Protein AF-A0A3D3L3J5-F1 (afdb_monomer_lite)

Foldseek 3Di:
DDPPPPDPQWDWDCDPPQKIKIFGDPVVCVVPVQQFWWKWKKQFDQPADQKWKWKDQDPPDDIDTFAEDEPPDDDHRDQYWYQDNVRSMIIGTGTHDNVHRMMMMFMDHPVRHTGNIGTDGIAPGRVVDDDDDDDDPPPPPDPPPPPD

pLDDT: mean 85.97, std 15.32, range [38.84, 98.0]

Radius of gyration: 19.64 Å; chains: 1; bounding box: 55×66×32 Å

Secondary structure (DSSP, 8-state):
--------SEEEEE-TTSEEEEEE-HHHHHHH---SPEEEEEEPPTT--S-EEEEESSTTSPPEEPPB--TTS---SSSEEEEETTTTEEEEEE---TT-SEEEEEEE-TTSPBP--EEEEE-SSGGG--PPP----TTGGGS--S--

Sequence (148 aa):
TGSDIHSPILTINSGWRNETIITVDAQTHIDYGLAYPVTYEFIIPAGSDNLQSYRRFQATQDWSQIVEKTTEDFFNGIEAVRFDYDENTAYVSVGFSEFSDSIYIKLTDNDGNNIDATYSGMSQYYDNRDAAVTATADDWAGWVNDKF

Structure (mmCIF, N/CA/C/O backbone):
data_AF-A0A3D3L3J5-F1
#
_entry.id   AF-A0A3D3L3J5-F1
#
loop_
_atom_site.group_PDB
_atom_site.id
_atom_site.type_symbol
_atom_site.label_atom_id
_atom_site.label_alt_id
_atom_site.label_comp_id
_atom_site.label_asym_id
_atom_site.label_entity_id
_atom_site.label_seq_id
_atom_site.pdbx_PDB_ins_code
_atom_site.Cartn_x
_atom_site.Cartn_y
_atom_site.Cartn_z
_atom_site.occupancy
_atom_site.B_iso_or_equiv
_atom_site.auth_seq_id
_atom_site.auth_comp_id
_atom_site.auth_asym_id
_atom_site.auth_atom_id
_atom_site.pdbx_PDB_model_num
ATOM 1 N N . THR A 1 1 ? 39.503 10.274 -5.953 1.00 40.88 1 THR A N 1
ATOM 2 C CA . THR A 1 1 ? 38.427 11.200 -5.549 1.00 40.88 1 THR A CA 1
ATOM 3 C C . THR A 1 1 ? 37.127 10.697 -6.136 1.00 40.88 1 THR A C 1
ATOM 5 O O . THR A 1 1 ? 36.813 11.013 -7.274 1.00 40.88 1 THR A O 1
ATOM 8 N N . GLY A 1 2 ? 36.424 9.846 -5.400 1.00 38.84 2 GLY A N 1
ATOM 9 C CA . GLY A 1 2 ? 35.080 9.396 -5.741 1.00 38.84 2 GLY A CA 1
ATOM 10 C C . GLY A 1 2 ? 34.297 9.440 -4.447 1.00 38.84 2 GLY A C 1
ATOM 11 O O . GLY A 1 2 ? 34.574 8.663 -3.543 1.00 38.84 2 GLY A O 1
ATOM 12 N N . SER A 1 3 ? 33.449 10.450 -4.300 1.00 40.44 3 SER A N 1
ATOM 13 C CA . SER A 1 3 ? 32.411 10.407 -3.283 1.00 40.44 3 SER A CA 1
ATOM 14 C C . SER A 1 3 ? 31.377 9.456 -3.860 1.00 40.44 3 SER A C 1
ATOM 16 O O . SER A 1 3 ? 30.666 9.855 -4.779 1.00 40.44 3 SER A O 1
ATOM 18 N N . ASP A 1 4 ? 31.353 8.206 -3.402 1.00 42.25 4 ASP A N 1
ATOM 19 C CA . ASP A 1 4 ? 30.226 7.316 -3.662 1.00 42.25 4 ASP A CA 1
ATOM 20 C C . ASP A 1 4 ? 29.013 7.974 -3.003 1.00 42.25 4 ASP A C 1
ATOM 22 O O . ASP A 1 4 ? 28.819 7.912 -1.788 1.00 42.25 4 ASP A O 1
ATOM 26 N N . ILE A 1 5 ? 28.252 8.731 -3.792 1.00 45.97 5 ILE A N 1
ATOM 27 C CA . ILE A 1 5 ? 26.962 9.256 -3.366 1.00 45.97 5 ILE A CA 1
ATOM 28 C C . ILE A 1 5 ? 26.041 8.045 -3.402 1.00 45.97 5 ILE A C 1
ATOM 30 O O . ILE A 1 5 ? 25.411 7.764 -4.416 1.00 45.97 5 ILE A O 1
ATOM 34 N N . HIS A 1 6 ? 26.039 7.272 -2.319 1.00 51.41 6 HIS A N 1
ATOM 35 C CA . HIS A 1 6 ? 25.069 6.208 -2.154 1.00 51.41 6 HIS A CA 1
ATOM 36 C C . HIS A 1 6 ? 23.718 6.894 -1.959 1.00 51.41 6 HIS A C 1
ATOM 38 O O . HIS A 1 6 ? 23.396 7.371 -0.868 1.00 51.41 6 HIS A O 1
ATOM 44 N N . SER A 1 7 ? 22.957 7.026 -3.045 1.00 58.81 7 SER A N 1
ATOM 45 C CA . SER A 1 7 ? 21.549 7.384 -2.949 1.00 58.81 7 SER A CA 1
ATOM 46 C C . SER A 1 7 ? 20.873 6.383 -2.002 1.00 58.81 7 SER A C 1
ATOM 48 O O . SER A 1 7 ? 21.220 5.194 -2.016 1.00 58.81 7 SER A O 1
ATOM 50 N N . PRO A 1 8 ? 19.966 6.840 -1.124 1.00 75.50 8 PRO A N 1
ATOM 51 C CA . PRO A 1 8 ? 19.232 5.941 -0.245 1.00 75.50 8 PRO A CA 1
ATOM 52 C C . PRO A 1 8 ? 18.462 4.916 -1.085 1.00 75.50 8 PRO A C 1
ATOM 54 O O . PRO A 1 8 ? 17.765 5.289 -2.024 1.00 75.50 8 PRO A O 1
ATOM 57 N N . ILE A 1 9 ? 18.589 3.632 -0.729 1.00 85.88 9 ILE A N 1
ATOM 58 C CA . ILE A 1 9 ? 17.957 2.511 -1.448 1.00 85.88 9 ILE A CA 1
ATOM 59 C C . ILE A 1 9 ? 16.438 2.695 -1.519 1.00 85.88 9 ILE A C 1
ATOM 61 O O . ILE A 1 9 ? 15.839 2.417 -2.547 1.00 85.88 9 ILE A O 1
ATOM 65 N N . LEU A 1 10 ? 15.825 3.199 -0.448 1.00 88.94 10 LEU A N 1
ATOM 66 C CA . LEU A 1 10 ? 14.404 3.516 -0.362 1.00 88.94 10 LEU A CA 1
ATOM 67 C C . LEU A 1 10 ? 14.249 4.929 0.204 1.00 88.94 10 LEU A C 1
ATOM 69 O O . LEU A 1 10 ? 14.853 5.260 1.225 1.00 88.94 10 LEU A O 1
ATOM 73 N N . THR A 1 11 ? 13.423 5.749 -0.436 1.00 91.44 11 THR A N 1
ATOM 74 C CA . THR A 1 11 ? 13.043 7.081 0.046 1.00 91.44 11 THR A CA 1
ATOM 75 C C . THR A 1 11 ? 11.534 7.162 0.169 1.00 91.44 11 THR A C 1
ATOM 77 O O . THR A 1 11 ? 10.809 6.725 -0.719 1.00 91.44 11 THR 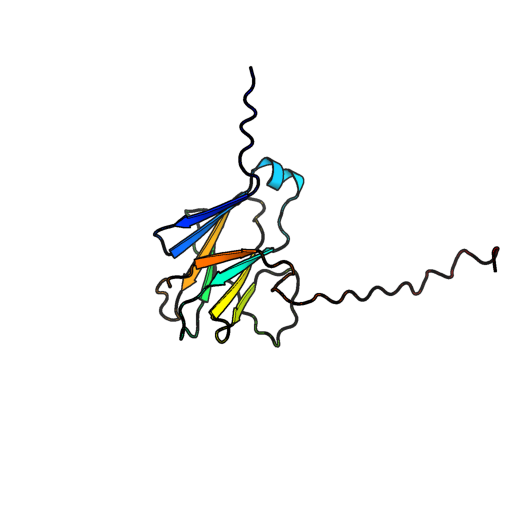A O 1
ATOM 80 N N . ILE A 1 12 ? 11.065 7.747 1.268 1.00 90.44 12 ILE A N 1
ATOM 81 C CA . ILE A 1 12 ? 9.643 7.971 1.516 1.00 90.44 12 ILE A CA 1
ATOM 82 C C . ILE A 1 12 ? 9.442 9.464 1.721 1.00 90.44 12 ILE A C 1
ATOM 84 O O . ILE A 1 12 ? 10.048 10.072 2.604 1.00 90.44 12 ILE A O 1
ATOM 88 N N . ASN A 1 13 ? 8.614 10.059 0.872 1.00 88.50 13 ASN A N 1
ATOM 89 C CA . ASN A 1 13 ? 8.236 11.456 0.947 1.00 88.50 13 ASN A CA 1
ATOM 90 C C . ASN A 1 13 ? 6.734 11.556 1.194 1.00 88.50 13 ASN A C 1
ATOM 92 O O . ASN A 1 13 ? 5.926 11.298 0.305 1.00 88.50 13 ASN A O 1
ATOM 96 N N . SER A 1 14 ? 6.377 11.946 2.410 1.00 75.12 14 SER A N 1
ATOM 97 C CA . SER A 1 14 ? 5.002 12.247 2.801 1.00 75.12 14 SER A CA 1
ATOM 98 C C . SER A 1 14 ? 4.919 13.763 2.954 1.00 75.12 14 SER A C 1
ATOM 100 O O . SER A 1 14 ? 5.423 14.325 3.926 1.00 75.12 14 SER A O 1
ATOM 102 N N . GLY A 1 15 ? 4.429 14.435 1.910 1.00 63.38 15 GLY A N 1
ATOM 103 C CA . GLY A 1 15 ? 4.467 15.894 1.776 1.00 63.38 15 GLY A CA 1
ATOM 104 C C . GLY A 1 15 ? 3.091 16.561 1.863 1.00 63.38 15 GLY A C 1
ATOM 105 O O . GLY A 1 15 ? 2.078 15.923 2.115 1.00 63.38 15 GLY A O 1
ATOM 106 N N . TRP A 1 16 ? 3.047 17.865 1.564 1.00 53.53 16 TRP A N 1
ATOM 107 C CA . TRP A 1 16 ? 1.898 18.786 1.705 1.00 53.53 16 TRP A CA 1
ATOM 108 C C . TRP A 1 16 ? 0.681 18.479 0.801 1.00 53.53 16 TRP A C 1
ATOM 110 O O . TRP A 1 16 ? -0.195 19.323 0.631 1.00 53.53 16 TRP A O 1
ATOM 120 N N . ARG A 1 17 ? 0.658 17.321 0.135 1.00 62.38 17 ARG A N 1
ATOM 121 C CA . ARG A 1 17 ? -0.339 16.955 -0.884 1.00 62.38 17 ARG A CA 1
ATOM 122 C C . ARG A 1 17 ? -1.265 15.815 -0.464 1.00 62.38 17 ARG A C 1
ATOM 124 O O . ARG A 1 17 ? -2.052 15.374 -1.293 1.00 62.38 17 ARG A O 1
ATOM 131 N N . ASN 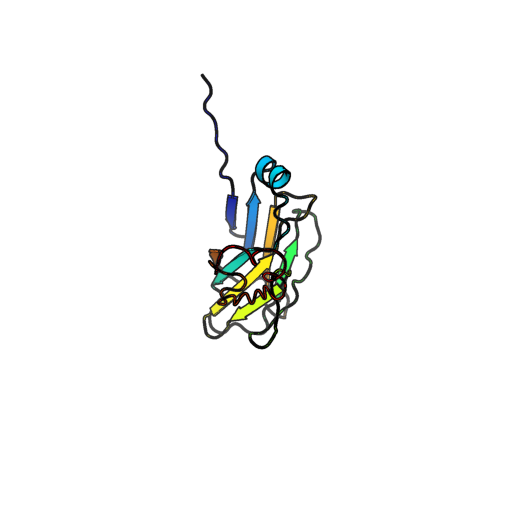A 1 18 ? -1.187 15.355 0.788 1.00 82.94 18 ASN A N 1
ATOM 132 C CA . ASN A 1 18 ? -1.897 14.160 1.270 1.00 82.94 18 ASN A CA 1
ATOM 133 C C . ASN A 1 18 ? -1.611 12.935 0.375 1.00 82.94 18 ASN A C 1
ATOM 135 O O . ASN A 1 18 ? -2.458 12.072 0.156 1.00 82.94 18 ASN A O 1
ATOM 139 N N . GLU A 1 19 ? -0.402 12.911 -0.189 1.00 90.81 19 GLU A N 1
ATOM 140 C CA . GLU A 1 19 ? 0.145 11.844 -1.015 1.00 90.81 19 GLU A CA 1
ATOM 141 C C . GLU A 1 19 ? 1.467 11.412 -0.377 1.00 90.81 19 GLU A C 1
ATOM 143 O O . GLU A 1 19 ? 2.301 12.256 -0.021 1.00 90.81 19 GLU A O 1
ATOM 148 N N . THR A 1 20 ? 1.669 10.104 -0.285 1.00 94.25 20 THR A N 1
ATOM 149 C CA . THR A 1 20 ? 2.948 9.505 0.088 1.00 94.25 20 THR A CA 1
ATOM 150 C C . THR A 1 20 ? 3.596 8.921 -1.152 1.00 94.25 20 THR A C 1
ATOM 152 O O . THR A 1 20 ? 2.990 8.137 -1.880 1.00 94.25 20 THR A O 1
ATOM 155 N N . ILE A 1 21 ? 4.835 9.329 -1.395 1.00 95.19 21 ILE A N 1
ATOM 156 C CA . ILE A 1 21 ? 5.643 8.901 -2.529 1.00 95.19 21 ILE A CA 1
ATOM 157 C C . ILE A 1 21 ? 6.760 8.025 -1.990 1.00 95.19 21 ILE A C 1
ATOM 159 O O . ILE A 1 21 ? 7.567 8.464 -1.172 1.00 95.19 21 ILE A O 1
ATOM 163 N N . ILE A 1 22 ? 6.803 6.794 -2.462 1.00 95.06 22 ILE A N 1
ATOM 164 C CA . ILE A 1 22 ? 7.797 5.798 -2.101 1.00 95.06 22 ILE A CA 1
ATOM 165 C C . ILE A 1 22 ? 8.625 5.560 -3.349 1.00 95.06 22 ILE A C 1
ATOM 167 O O . ILE A 1 22 ? 8.084 5.185 -4.385 1.00 95.06 22 ILE A O 1
ATOM 171 N N . THR A 1 23 ? 9.924 5.806 -3.273 1.00 95.31 23 THR A N 1
ATOM 172 C CA . THR A 1 23 ? 10.829 5.629 -4.407 1.00 95.31 23 THR A CA 1
ATOM 173 C C . THR A 1 23 ? 11.969 4.716 -4.027 1.00 95.31 23 THR A C 1
ATOM 175 O O . THR A 1 23 ? 12.499 4.814 -2.918 1.00 95.31 23 THR A O 1
ATOM 178 N N . VAL A 1 24 ? 12.382 3.875 -4.959 1.00 94.81 24 VAL A N 1
ATOM 179 C CA . VAL A 1 24 ? 13.535 2.996 -4.799 1.00 94.81 24 VAL A CA 1
ATOM 180 C C . VAL A 1 24 ? 14.655 3.428 -5.742 1.00 94.81 24 VAL A C 1
ATOM 182 O O . VAL A 1 24 ? 14.414 4.074 -6.761 1.00 94.81 24 VAL A O 1
ATOM 185 N N . ASP A 1 25 ? 15.890 3.094 -5.395 1.00 94.06 25 ASP A N 1
ATOM 186 C CA . ASP A 1 25 ? 17.005 3.158 -6.332 1.00 94.06 25 ASP A CA 1
ATOM 187 C C . ASP A 1 25 ? 16.758 2.247 -7.554 1.00 94.06 25 ASP A C 1
ATOM 189 O O . ASP A 1 25 ? 16.389 1.077 -7.418 1.00 94.06 25 ASP A O 1
ATOM 193 N N . ALA A 1 26 ? 16.994 2.780 -8.755 1.00 92.69 26 ALA A N 1
ATOM 194 C CA . ALA A 1 26 ? 16.686 2.093 -10.009 1.00 92.69 26 ALA A CA 1
ATOM 195 C C . ALA A 1 26 ? 17.497 0.800 -10.197 1.00 92.69 26 ALA A C 1
ATOM 197 O O . ALA A 1 26 ? 16.975 -0.183 -10.721 1.00 92.69 26 ALA A O 1
ATOM 198 N N . GLN A 1 27 ? 18.759 0.760 -9.746 1.00 91.81 27 GLN A N 1
ATOM 199 C CA . GLN A 1 27 ? 19.566 -0.458 -9.859 1.00 91.81 27 GLN A CA 1
ATOM 200 C C . GLN A 1 27 ? 19.030 -1.550 -8.931 1.00 91.81 27 GLN A C 1
ATOM 202 O O . GLN A 1 27 ? 18.900 -2.699 -9.343 1.00 91.81 27 GLN A O 1
ATOM 207 N N . THR A 1 28 ? 18.624 -1.177 -7.717 1.00 91.50 28 THR A N 1
ATOM 208 C CA . THR A 1 28 ? 17.959 -2.100 -6.785 1.00 91.50 28 THR A CA 1
ATOM 209 C C . THR A 1 28 ? 16.675 -2.670 -7.396 1.00 91.50 28 THR A C 1
ATOM 211 O O . THR A 1 28 ? 16.410 -3.867 -7.292 1.00 91.50 28 THR A O 1
ATOM 214 N N . HIS A 1 29 ? 15.879 -1.841 -8.067 1.00 93.31 29 HIS A N 1
ATOM 215 C CA . HIS A 1 29 ? 14.661 -2.308 -8.718 1.00 93.31 29 HIS A CA 1
ATOM 216 C C . HIS A 1 29 ? 14.945 -3.275 -9.877 1.00 93.31 29 HIS A C 1
ATOM 218 O O . HIS A 1 29 ? 14.273 -4.297 -9.990 1.00 93.31 29 HIS A O 1
ATOM 224 N N . ILE A 1 30 ? 15.981 -3.020 -10.680 1.00 91.88 30 ILE A N 1
ATOM 225 C CA . ILE A 1 30 ? 16.428 -3.932 -11.746 1.00 91.88 30 ILE A CA 1
ATOM 226 C C . ILE A 1 30 ? 16.902 -5.272 -11.171 1.00 91.88 30 ILE A C 1
ATOM 228 O O . ILE A 1 30 ? 16.559 -6.327 -11.706 1.00 91.88 30 ILE A O 1
ATOM 232 N N . ASP A 1 31 ? 17.676 -5.238 -10.088 1.00 91.75 31 ASP A N 1
ATOM 233 C CA . ASP A 1 31 ? 18.303 -6.433 -9.523 1.00 91.75 31 ASP A CA 1
ATOM 234 C C . ASP A 1 31 ? 17.286 -7.366 -8.847 1.00 91.75 31 ASP A C 1
ATOM 236 O O . ASP A 1 31 ? 17.439 -8.589 -8.895 1.00 91.75 31 ASP A O 1
ATOM 240 N N . TYR A 1 32 ? 16.243 -6.801 -8.226 1.00 90.62 32 TYR A N 1
ATOM 241 C CA . TYR A 1 32 ? 15.309 -7.556 -7.379 1.00 90.62 32 TYR A CA 1
ATOM 242 C C . TYR A 1 32 ? 13.857 -7.557 -7.868 1.00 90.62 32 TYR A C 1
ATOM 244 O O . TYR A 1 32 ? 13.040 -8.309 -7.332 1.00 90.62 32 TYR A O 1
ATOM 252 N N . GLY A 1 33 ? 13.499 -6.720 -8.844 1.00 89.38 33 GLY A N 1
ATOM 253 C CA . GLY A 1 33 ? 12.149 -6.569 -9.400 1.00 89.38 33 GLY A CA 1
ATOM 254 C C . GLY A 1 33 ? 11.124 -5.937 -8.450 1.00 89.38 33 GLY A C 1
ATOM 255 O O . GLY A 1 33 ? 10.261 -5.204 -8.903 1.00 89.38 33 GLY A O 1
ATOM 256 N N . LEU A 1 34 ? 11.200 -6.206 -7.140 1.00 91.50 34 LEU A N 1
ATOM 257 C CA . LEU A 1 34 ? 10.380 -5.607 -6.071 1.00 91.50 34 LEU A CA 1
ATOM 258 C C . LEU A 1 34 ? 8.860 -5.608 -6.337 1.00 91.50 34 LEU A C 1
ATOM 260 O O . LEU A 1 34 ? 8.118 -4.774 -5.817 1.00 91.50 34 LEU A O 1
ATOM 264 N N . ALA A 1 35 ? 8.395 -6.588 -7.114 1.00 92.19 35 ALA A N 1
ATOM 265 C CA . ALA A 1 35 ? 6.994 -6.743 -7.493 1.00 92.19 35 ALA A CA 1
ATOM 266 C C . ALA A 1 35 ? 6.133 -7.351 -6.374 1.00 92.19 35 ALA A C 1
ATOM 268 O O . ALA A 1 35 ? 4.909 -7.223 -6.400 1.00 92.19 35 ALA A O 1
ATOM 269 N N . TYR A 1 36 ? 6.750 -8.028 -5.395 1.00 90.88 36 TYR A N 1
ATOM 270 C CA . TYR A 1 36 ? 6.018 -8.571 -4.253 1.00 90.88 36 TYR A CA 1
ATOM 271 C C . TYR A 1 36 ? 5.552 -7.425 -3.341 1.00 90.88 36 TYR A C 1
ATOM 273 O O . TYR A 1 36 ? 6.395 -6.634 -2.911 1.00 90.88 36 TYR A O 1
ATOM 281 N N . PRO A 1 37 ? 4.248 -7.317 -3.027 1.00 93.81 37 PRO A N 1
ATOM 282 C CA . PRO A 1 37 ? 3.738 -6.190 -2.260 1.00 93.81 37 PRO A CA 1
ATOM 283 C C . PRO A 1 37 ? 4.310 -6.116 -0.844 1.00 93.81 37 PRO A C 1
ATOM 285 O O . PRO A 1 37 ? 4.297 -7.098 -0.098 1.00 93.81 37 PRO A O 1
ATOM 288 N N . VAL A 1 38 ? 4.762 -4.921 -0.471 1.00 93.19 38 VAL A N 1
ATOM 289 C CA . VAL A 1 38 ? 5.153 -4.570 0.898 1.00 93.19 38 VAL A CA 1
ATOM 290 C C . VAL A 1 38 ? 3.997 -3.819 1.545 1.00 93.19 38 VAL A C 1
ATOM 292 O O . VAL A 1 38 ? 3.333 -3.018 0.888 1.00 93.19 38 VAL A O 1
ATOM 295 N N . THR A 1 39 ? 3.749 -4.084 2.826 1.00 95.69 39 THR A N 1
ATOM 296 C CA . THR A 1 39 ? 2.709 -3.401 3.597 1.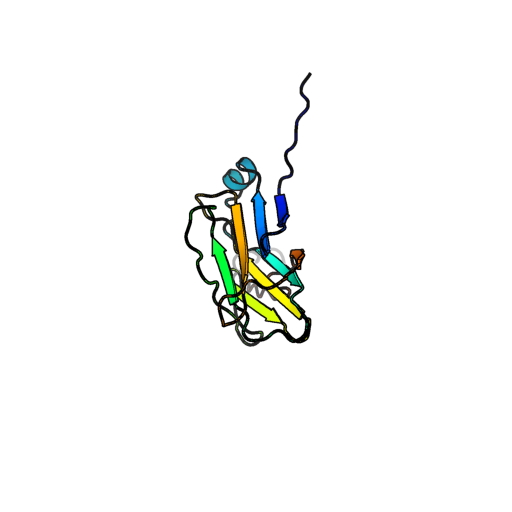00 95.69 39 THR A CA 1
ATOM 297 C C . THR A 1 39 ? 3.268 -2.138 4.242 1.00 95.69 39 THR A C 1
ATOM 299 O O . THR A 1 39 ? 4.170 -2.196 5.079 1.00 95.69 39 THR A O 1
ATOM 302 N N . TYR A 1 40 ? 2.712 -0.998 3.850 1.00 95.94 40 TYR A N 1
ATOM 303 C CA . TYR A 1 40 ? 2.992 0.319 4.405 1.00 95.94 40 TYR A CA 1
ATOM 304 C C . TYR A 1 40 ? 1.875 0.723 5.365 1.00 95.94 40 TYR A C 1
ATOM 306 O O . TYR A 1 40 ? 0.692 0.592 5.047 1.00 95.94 40 TYR A O 1
ATOM 314 N N . GLU A 1 41 ? 2.257 1.233 6.526 1.00 96.88 41 GLU A N 1
ATOM 315 C CA . GLU A 1 41 ? 1.347 1.622 7.595 1.00 96.88 41 GLU A CA 1
ATOM 316 C C . GLU A 1 41 ? 1.132 3.131 7.590 1.00 96.88 41 GLU A C 1
ATOM 318 O O . GLU A 1 41 ? 2.085 3.919 7.567 1.00 96.88 41 GLU A O 1
ATOM 323 N N . PHE A 1 42 ? -0.133 3.528 7.662 1.00 96.25 42 PHE A N 1
ATOM 324 C CA . PHE A 1 42 ? -0.554 4.917 7.741 1.00 96.25 42 PHE A CA 1
ATOM 325 C C . PHE A 1 42 ? -1.432 5.122 8.965 1.00 96.25 42 PHE A C 1
ATOM 327 O O . PHE A 1 42 ? -2.436 4.437 9.125 1.00 96.25 42 PHE A O 1
ATOM 334 N N . ILE A 1 43 ? -1.093 6.105 9.789 1.00 96.31 43 ILE A N 1
ATOM 335 C CA . ILE A 1 43 ? -1.979 6.593 10.843 1.00 96.31 43 ILE A CA 1
ATOM 336 C C . ILE A 1 43 ? -3.081 7.404 10.160 1.00 96.31 43 ILE A C 1
ATOM 338 O O . ILE A 1 43 ? -2.780 8.367 9.447 1.00 96.31 43 ILE A O 1
ATOM 342 N N . ILE A 1 44 ? -4.335 7.012 10.366 1.00 96.06 44 ILE A N 1
ATOM 343 C CA . ILE A 1 44 ? -5.518 7.702 9.837 1.00 96.06 44 ILE A CA 1
ATOM 344 C C . ILE A 1 44 ? -6.196 8.544 10.933 1.00 96.06 44 ILE A C 1
ATOM 346 O O . ILE A 1 44 ? -6.035 8.255 12.120 1.00 96.06 44 ILE A O 1
ATOM 350 N N . PRO A 1 45 ? -6.955 9.599 10.579 1.00 95.25 45 PRO A N 1
ATOM 351 C CA . PRO A 1 45 ? -7.662 10.412 11.563 1.00 95.25 45 PRO A CA 1
ATOM 352 C C . PRO A 1 45 ? -8.675 9.597 12.376 1.00 95.25 45 PRO A C 1
ATOM 354 O O . PRO A 1 45 ? -9.425 8.791 11.822 1.00 95.25 45 PRO A O 1
ATOM 357 N N . ALA A 1 46 ? -8.747 9.854 13.682 1.00 95.00 46 ALA A N 1
ATOM 358 C CA . ALA A 1 46 ? -9.696 9.170 14.552 1.00 95.00 46 ALA A CA 1
ATOM 359 C C . ALA A 1 46 ? -11.153 9.474 14.175 1.00 95.00 46 ALA A C 1
ATOM 361 O O . ALA A 1 46 ? -11.506 10.622 13.898 1.00 95.00 46 ALA A O 1
ATOM 362 N N . GLY A 1 47 ? -11.998 8.442 14.200 1.00 93.69 47 GLY A N 1
ATOM 363 C CA . GLY A 1 47 ? -13.403 8.538 13.792 1.00 93.69 47 GLY A CA 1
ATOM 364 C C . GLY A 1 47 ? -13.622 8.559 12.276 1.00 93.69 47 GLY A C 1
ATOM 365 O O . GLY A 1 47 ? -14.730 8.866 11.845 1.00 93.69 47 GLY A O 1
ATOM 366 N N . SER A 1 48 ? -12.592 8.254 11.479 1.00 94.19 48 SER A N 1
ATOM 367 C CA . SER A 1 48 ? -12.757 7.995 10.046 1.00 94.19 48 SER A CA 1
ATOM 368 C C . SER A 1 48 ? -13.608 6.747 9.811 1.00 94.19 48 SER A C 1
ATOM 370 O O . SER A 1 48 ? -13.537 5.794 10.585 1.00 94.19 48 SER A O 1
ATOM 372 N N . ASP A 1 49 ? -14.354 6.729 8.710 1.00 95.25 49 ASP A N 1
ATOM 373 C CA . ASP A 1 49 ? -15.039 5.545 8.199 1.00 95.25 49 ASP A CA 1
ATOM 374 C C . ASP A 1 49 ? -15.002 5.521 6.664 1.00 95.25 49 ASP A C 1
ATOM 376 O O . ASP A 1 49 ? -14.671 6.528 6.031 1.00 95.25 49 ASP A O 1
ATOM 380 N N . ASN A 1 50 ? -15.311 4.356 6.081 1.00 95.56 50 ASN A N 1
ATOM 381 C CA . ASN A 1 50 ? -15.487 4.161 4.635 1.00 95.56 50 ASN A CA 1
ATOM 382 C C . ASN A 1 50 ? -14.368 4.788 3.783 1.00 95.56 50 ASN A C 1
ATOM 384 O O . ASN A 1 50 ? -14.618 5.375 2.725 1.00 95.56 50 ASN A O 1
ATOM 388 N N . LEU A 1 51 ? -13.132 4.694 4.272 1.00 97.44 51 LEU A N 1
ATOM 389 C CA . LEU A 1 51 ? -11.972 5.233 3.592 1.00 97.44 51 LEU A CA 1
ATOM 390 C C . LEU A 1 51 ? -11.644 4.407 2.353 1.00 97.44 51 LEU A C 1
ATOM 392 O O . LEU A 1 51 ? -11.961 3.226 2.235 1.00 97.44 51 LEU A O 1
ATOM 396 N N . GLN A 1 52 ? -10.950 5.046 1.424 1.00 98.00 52 GLN A N 1
ATOM 397 C CA . GLN A 1 52 ? -10.485 4.428 0.196 1.00 98.00 52 GLN A CA 1
ATOM 398 C C . GLN A 1 52 ? -9.001 4.715 0.018 1.00 98.00 52 GLN A C 1
ATOM 400 O O . GLN A 1 52 ? -8.511 5.794 0.353 1.00 98.00 52 GLN A O 1
ATOM 405 N N . SER A 1 53 ? -8.271 3.745 -0.526 1.00 97.69 53 SER A N 1
ATOM 406 C CA . SER A 1 53 ? -6.860 3.908 -0.869 1.00 97.69 53 SER A CA 1
ATOM 407 C C . SER A 1 53 ? -6.673 3.815 -2.373 1.00 97.69 53 SER A C 1
ATOM 409 O O . SER A 1 53 ? -7.340 3.034 -3.054 1.00 97.69 53 SER A O 1
ATOM 411 N N . TYR A 1 54 ? -5.757 4.619 -2.896 1.00 97.88 54 TYR A N 1
ATOM 412 C CA . TYR A 1 54 ? -5.442 4.671 -4.312 1.00 97.88 54 TYR A CA 1
ATOM 413 C C . TYR A 1 54 ? -3.939 4.655 -4.514 1.00 97.88 54 TYR A C 1
ATOM 415 O O . TYR A 1 54 ? -3.195 5.267 -3.743 1.00 97.88 54 TYR A O 1
ATOM 423 N N . ARG A 1 55 ? -3.514 4.055 -5.626 1.00 97.31 55 ARG A N 1
ATOM 424 C CA . ARG A 1 55 ? -2.135 4.127 -6.094 1.00 97.31 55 ARG A CA 1
ATOM 425 C C . ARG A 1 55 ? -1.999 4.547 -7.544 1.00 97.31 55 ARG A C 1
ATOM 427 O O . ARG A 1 55 ? -2.909 4.394 -8.359 1.00 97.31 55 ARG A O 1
ATOM 434 N N . ARG A 1 56 ? -0.809 5.032 -7.871 1.00 97.06 56 ARG A N 1
ATOM 435 C CA . ARG A 1 56 ? -0.286 5.189 -9.233 1.00 97.06 56 ARG A CA 1
ATOM 436 C C . ARG A 1 56 ? 1.230 5.030 -9.191 1.00 97.06 56 ARG A C 1
ATOM 438 O O . ARG A 1 56 ? 1.827 5.186 -8.129 1.00 97.06 56 ARG A O 1
ATOM 445 N N . PHE A 1 57 ? 1.850 4.748 -10.327 1.00 96.69 57 PHE A N 1
ATOM 446 C CA . PHE A 1 57 ? 3.296 4.523 -10.400 1.00 96.69 57 PHE A CA 1
ATOM 447 C C . PHE A 1 57 ? 4.045 5.683 -11.058 1.00 96.69 57 PHE A C 1
ATOM 449 O O . PHE A 1 57 ? 5.244 5.843 -10.862 1.00 96.69 57 PHE A O 1
ATOM 456 N N . GLN A 1 58 ? 3.345 6.537 -11.805 1.00 95.06 58 GLN A N 1
ATOM 457 C CA . GLN A 1 58 ? 3.908 7.736 -12.426 1.00 95.06 58 GLN A CA 1
ATOM 458 C C . GLN A 1 58 ? 3.065 8.961 -12.067 1.00 95.06 58 GLN A C 1
ATOM 460 O O . GLN A 1 58 ? 1.840 8.881 -11.979 1.00 95.06 58 GLN A O 1
ATOM 465 N N . ALA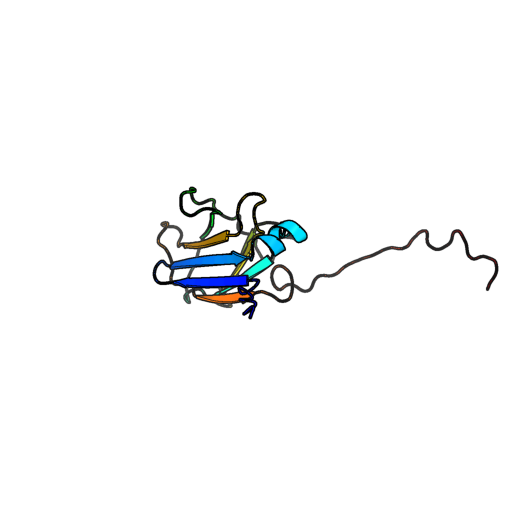 A 1 59 ? 3.700 10.126 -11.919 1.00 91.88 59 ALA A N 1
ATOM 466 C CA . ALA A 1 59 ? 3.024 11.363 -11.513 1.00 91.88 59 ALA A CA 1
ATOM 467 C C . ALA A 1 59 ? 1.913 11.832 -12.477 1.00 91.88 59 ALA A C 1
ATOM 469 O O . ALA A 1 59 ? 1.037 12.600 -12.078 1.00 91.88 59 ALA A O 1
ATOM 470 N N . THR A 1 60 ? 1.948 11.398 -13.738 1.00 91.81 60 THR A N 1
ATOM 471 C CA . THR A 1 60 ? 0.954 11.729 -14.773 1.00 91.81 60 THR A CA 1
ATOM 472 C C . THR A 1 60 ? -0.097 10.642 -14.977 1.00 91.81 60 THR A C 1
ATOM 474 O O . THR A 1 60 ? -1.006 10.836 -15.775 1.00 91.81 60 THR A O 1
ATOM 477 N N . GLN A 1 61 ? 0.038 9.494 -14.310 1.00 95.12 61 GLN A N 1
ATOM 478 C CA . GLN A 1 61 ? -0.899 8.382 -14.431 1.00 95.12 61 GLN A CA 1
ATOM 479 C C . GLN A 1 61 ? -2.168 8.659 -13.615 1.00 95.12 61 GLN A C 1
ATOM 481 O O . GLN A 1 61 ? -2.104 9.250 -12.529 1.00 95.12 61 GLN A O 1
ATOM 486 N N . ASP A 1 62 ? -3.304 8.189 -14.132 1.00 96.75 62 ASP A N 1
ATOM 487 C CA . ASP A 1 62 ? -4.564 8.168 -13.396 1.00 96.75 62 ASP A CA 1
ATOM 488 C C . ASP A 1 62 ? -4.465 7.282 -12.147 1.00 96.75 62 ASP A C 1
ATOM 490 O O . ASP A 1 62 ? -3.752 6.274 -12.105 1.00 96.75 62 ASP A O 1
ATOM 494 N N . TRP A 1 63 ? -5.203 7.666 -11.109 1.00 97.06 63 TRP A N 1
ATOM 495 C CA . TRP A 1 63 ? -5.273 6.906 -9.868 1.00 97.06 63 TRP A CA 1
ATOM 496 C C . TRP A 1 63 ? -6.054 5.607 -10.067 1.00 97.06 63 TRP A C 1
ATOM 498 O O . TRP A 1 63 ? -7.147 5.609 -10.627 1.00 97.06 63 TRP A O 1
ATOM 508 N N . SER A 1 64 ? -5.509 4.506 -9.559 1.00 97.62 64 SER A N 1
ATOM 509 C CA . SER A 1 64 ? -6.191 3.213 -9.471 1.00 97.62 64 SER A CA 1
ATOM 510 C C . SER A 1 64 ? -6.557 2.944 -8.018 1.00 97.62 64 SER A C 1
ATOM 512 O O . SER A 1 64 ? -5.696 3.039 -7.144 1.00 97.62 64 SER A O 1
ATOM 514 N N . GLN A 1 65 ? -7.826 2.639 -7.752 1.00 98.00 65 GLN A N 1
ATOM 515 C CA . GLN A 1 65 ? -8.267 2.277 -6.407 1.00 98.00 65 GLN A CA 1
ATOM 516 C C . GLN A 1 65 ? -7.693 0.912 -6.022 1.00 98.00 65 GLN A C 1
ATOM 518 O O . GLN A 1 65 ? -7.726 -0.029 -6.817 1.00 98.00 65 GLN A O 1
ATOM 523 N N . ILE A 1 66 ? -7.177 0.815 -4.801 1.00 98.00 66 ILE A N 1
ATOM 524 C CA . ILE A 1 66 ? -6.723 -0.436 -4.202 1.00 98.00 66 ILE A CA 1
ATOM 525 C C . ILE A 1 66 ? -7.938 -1.125 -3.584 1.00 98.00 66 ILE A C 1
ATOM 527 O O . ILE A 1 66 ? -8.739 -0.493 -2.895 1.00 98.00 66 ILE A O 1
ATOM 531 N N . VAL A 1 67 ? -8.078 -2.424 -3.838 1.00 97.25 67 VAL A N 1
ATOM 532 C CA . VAL A 1 67 ? -9.182 -3.218 -3.292 1.00 97.25 67 VAL A CA 1
ATOM 533 C C . VAL A 1 67 ? -9.034 -3.331 -1.777 1.00 97.25 67 VAL A C 1
ATOM 535 O O . VAL A 1 67 ? -7.988 -3.752 -1.279 1.00 97.25 67 VAL A O 1
ATOM 538 N N . GLU A 1 68 ? -10.095 -2.981 -1.056 1.00 97.19 68 GLU A N 1
ATOM 539 C CA . GLU A 1 68 ? -10.163 -3.168 0.389 1.00 97.19 68 GLU A CA 1
ATOM 540 C C . GLU A 1 68 ? -10.366 -4.645 0.749 1.00 97.19 68 GLU A C 1
ATOM 542 O O . GLU A 1 68 ? -11.109 -5.383 0.089 1.00 97.19 68 GLU A O 1
ATOM 547 N N . LYS A 1 69 ? -9.682 -5.065 1.808 1.00 96.06 69 LYS A N 1
ATOM 548 C CA . LYS A 1 69 ? -9.810 -6.353 2.474 1.00 96.06 69 LYS A CA 1
ATOM 549 C C . LYS A 1 69 ? -10.026 -6.144 3.963 1.00 96.06 69 LYS A C 1
ATOM 551 O O . LYS A 1 69 ? -9.547 -5.181 4.555 1.00 96.06 69 LYS A O 1
ATOM 556 N N . THR A 1 70 ? -10.722 -7.093 4.561 1.00 91.62 70 THR A N 1
ATOM 557 C CA . THR A 1 70 ? -11.044 -7.121 5.984 1.00 91.62 70 THR A CA 1
ATOM 558 C C . THR A 1 70 ? -10.173 -8.137 6.716 1.00 91.62 70 THR A C 1
ATOM 560 O O . THR A 1 70 ? -9.480 -8.956 6.110 1.00 91.62 70 THR A O 1
ATOM 563 N N . THR A 1 71 ? -10.219 -8.114 8.045 1.00 85.50 71 THR A N 1
ATOM 564 C CA . THR A 1 71 ? -9.550 -9.113 8.892 1.00 85.50 71 THR A CA 1
ATOM 565 C C . THR A 1 71 ? -10.089 -10.532 8.686 1.00 85.50 71 THR A C 1
ATOM 567 O O . THR A 1 71 ? -9.369 -11.497 8.946 1.00 85.50 71 THR A O 1
ATOM 570 N N . GLU A 1 72 ? -11.318 -10.667 8.180 1.00 87.75 72 GLU A N 1
ATOM 571 C CA . GLU A 1 72 ? -11.951 -11.951 7.861 1.00 87.75 72 GLU A CA 1
ATOM 572 C C . GLU A 1 72 ? -11.485 -12.524 6.513 1.00 87.75 72 GLU A C 1
ATOM 574 O O . GLU A 1 72 ? -11.613 -13.725 6.264 1.00 87.75 72 GLU A O 1
ATOM 579 N N . ASP A 1 73 ? -10.905 -11.693 5.643 1.00 88.69 73 ASP A N 1
ATOM 580 C CA . ASP A 1 73 ? -10.392 -12.135 4.355 1.00 88.69 73 ASP A CA 1
ATOM 581 C C . ASP A 1 73 ? -9.054 -12.880 4.502 1.00 88.69 73 ASP A C 1
ATOM 583 O O . ASP A 1 73 ? -8.089 -12.419 5.130 1.00 88.69 73 ASP A O 1
ATOM 587 N N . PHE A 1 74 ? -8.953 -14.021 3.818 1.00 85.00 74 PHE A N 1
ATOM 588 C CA . PHE A 1 74 ? -7.688 -14.723 3.630 1.00 85.00 74 PHE A CA 1
ATOM 589 C C . PHE A 1 74 ? -6.974 -14.201 2.379 1.00 85.00 74 PHE A C 1
ATOM 591 O O . PHE A 1 74 ? -7.401 -14.460 1.251 1.00 85.00 74 PHE A O 1
ATOM 598 N N . PHE A 1 75 ? -5.878 -13.468 2.572 1.00 86.75 75 PHE A N 1
ATOM 599 C CA . PHE A 1 75 ? -5.045 -12.942 1.493 1.00 86.75 75 PHE A CA 1
ATOM 600 C C . PHE A 1 75 ? -3.585 -12.819 1.940 1.00 86.75 75 PHE A C 1
ATOM 602 O O . PHE A 1 75 ? -3.306 -12.513 3.096 1.00 86.75 75 PHE A O 1
ATOM 609 N N . ASN A 1 76 ? -2.650 -13.072 1.024 1.00 82.06 76 ASN A N 1
ATOM 610 C CA . ASN A 1 76 ? -1.217 -12.891 1.243 1.00 82.06 76 ASN A CA 1
ATOM 611 C C . ASN A 1 76 ? -0.537 -12.585 -0.096 1.00 82.06 76 ASN A C 1
ATOM 613 O O . ASN A 1 76 ? -0.859 -13.220 -1.102 1.00 82.06 76 ASN A O 1
ATOM 617 N N . GLY A 1 77 ? 0.384 -11.622 -0.108 1.00 86.88 77 GLY A N 1
ATOM 618 C CA . GLY A 1 77 ? 1.194 -11.303 -1.284 1.00 86.88 77 GLY A CA 1
ATOM 619 C C . GLY A 1 77 ? 0.430 -10.670 -2.443 1.00 86.88 77 GLY A C 1
ATOM 620 O O . GLY A 1 77 ? 0.849 -10.804 -3.590 1.00 86.88 77 GLY A O 1
ATOM 621 N N . ILE A 1 78 ? -0.689 -9.997 -2.166 1.00 92.94 78 ILE A N 1
ATOM 622 C CA . ILE A 1 78 ? -1.485 -9.286 -3.175 1.00 92.94 78 ILE A CA 1
ATOM 623 C C . ILE A 1 78 ? -1.499 -7.773 -2.928 1.00 92.94 78 ILE A C 1
ATOM 625 O O . ILE A 1 78 ? -1.185 -7.305 -1.833 1.00 92.94 78 ILE A O 1
ATOM 629 N N . GLU A 1 79 ? -1.860 -7.002 -3.952 1.00 96.31 79 GLU A N 1
ATOM 630 C CA . GLU A 1 79 ? -2.181 -5.583 -3.786 1.00 96.31 79 GLU A CA 1
ATOM 631 C C . GLU A 1 79 ? -3.538 -5.465 -3.076 1.00 96.31 79 GLU A C 1
ATOM 633 O O . GLU A 1 79 ? -4.551 -5.952 -3.584 1.00 96.31 79 GLU A O 1
ATOM 638 N N . ALA A 1 80 ? -3.545 -4.875 -1.882 1.00 97.12 80 ALA A N 1
ATOM 639 C CA . ALA A 1 80 ? -4.738 -4.727 -1.053 1.00 97.12 80 ALA A CA 1
ATOM 640 C C . ALA A 1 80 ? -4.544 -3.630 -0.002 1.00 97.12 80 ALA A C 1
ATOM 642 O O . ALA A 1 80 ? -3.416 -3.332 0.393 1.00 97.12 80 ALA A O 1
ATOM 643 N N . VAL A 1 81 ? -5.647 -3.066 0.481 1.00 97.56 81 VAL A N 1
ATOM 644 C CA . VAL A 1 81 ? -5.659 -2.203 1.665 1.00 97.56 81 VAL A CA 1
ATOM 645 C C . VAL A 1 81 ? -6.541 -2.818 2.740 1.00 97.56 81 VAL A C 1
ATOM 647 O O . VAL A 1 81 ? -7.592 -3.367 2.427 1.00 97.56 81 VAL A O 1
ATOM 650 N N . ARG A 1 82 ? -6.136 -2.709 4.001 1.00 96.62 82 ARG A N 1
ATOM 651 C CA . ARG A 1 82 ? -6.989 -2.998 5.154 1.00 96.62 82 ARG A CA 1
ATOM 652 C C . ARG A 1 82 ? -7.031 -1.779 6.057 1.00 96.62 82 ARG A C 1
ATOM 654 O O . ARG A 1 82 ? -5.983 -1.270 6.450 1.00 96.62 82 ARG A O 1
ATOM 661 N N . PHE A 1 83 ? -8.231 -1.325 6.388 1.00 96.94 83 PHE A N 1
ATOM 662 C CA . PHE A 1 83 ? -8.430 -0.249 7.349 1.00 96.94 83 PHE A CA 1
ATOM 663 C C . PHE A 1 83 ? -8.778 -0.839 8.710 1.00 96.94 83 PHE A C 1
ATOM 665 O O . PHE A 1 83 ? -9.756 -1.569 8.854 1.00 96.94 83 PHE A O 1
ATOM 672 N N . ASP A 1 84 ? -7.956 -0.527 9.700 1.00 95.81 84 ASP A N 1
ATOM 673 C CA . ASP A 1 84 ? -8.215 -0.799 11.102 1.00 95.81 84 ASP A CA 1
ATOM 674 C C . ASP A 1 84 ? -8.657 0.503 11.772 1.00 95.81 84 ASP A C 1
ATOM 676 O O . ASP A 1 84 ? -7.846 1.346 12.163 1.00 95.81 84 ASP A O 1
ATOM 680 N N . TYR A 1 85 ? -9.971 0.713 11.813 1.00 96.12 85 TYR A N 1
ATOM 681 C CA . TYR A 1 85 ? -10.558 1.933 12.365 1.00 96.12 85 TYR A CA 1
ATOM 682 C C . TYR A 1 85 ? -10.477 1.986 13.895 1.00 96.12 85 TYR A C 1
ATOM 684 O O . TYR A 1 85 ? -10.456 3.080 14.455 1.00 96.12 85 TYR A O 1
ATOM 692 N N . ASP A 1 86 ? -10.379 0.835 14.566 1.00 94.62 86 ASP A N 1
ATOM 693 C CA . ASP A 1 86 ? -10.219 0.770 16.020 1.00 94.62 86 ASP A CA 1
ATOM 694 C C . ASP A 1 86 ? -8.799 1.205 16.423 1.00 94.62 86 ASP A C 1
ATOM 696 O O . ASP A 1 86 ? -8.619 1.987 17.364 1.00 94.62 86 ASP A O 1
ATOM 700 N N . GLU A 1 87 ? -7.788 0.769 15.665 1.00 94.75 87 GLU A N 1
ATOM 701 C CA . GLU A 1 87 ? -6.386 1.159 15.865 1.00 94.75 87 GLU A CA 1
ATOM 702 C C . GLU A 1 87 ? -5.987 2.441 15.115 1.00 94.75 87 GLU A C 1
ATOM 704 O O . GLU A 1 87 ? -4.865 2.929 15.265 1.00 94.75 87 GLU A O 1
ATOM 709 N N . ASN A 1 88 ? -6.899 3.029 14.338 1.00 97.00 88 ASN A N 1
ATOM 710 C CA . ASN A 1 88 ? -6.653 4.192 13.481 1.00 97.00 88 ASN A CA 1
ATOM 711 C C . ASN A 1 88 ? -5.450 3.989 12.544 1.00 97.00 88 ASN A C 1
ATOM 713 O O . ASN A 1 88 ? -4.645 4.903 12.334 1.00 97.00 88 ASN A O 1
ATOM 717 N N . THR A 1 89 ? -5.332 2.791 11.970 1.00 96.44 89 THR A N 1
ATOM 718 C CA . THR A 1 89 ? -4.222 2.410 11.092 1.00 96.44 89 THR A CA 1
ATOM 719 C C . THR A 1 89 ? -4.739 1.847 9.772 1.00 96.44 89 THR A C 1
ATOM 721 O O . THR A 1 89 ? -5.614 0.990 9.743 1.00 96.44 89 THR A O 1
ATOM 724 N N . ALA A 1 90 ? -4.182 2.305 8.654 1.00 97.06 90 ALA A N 1
ATOM 725 C CA . ALA A 1 90 ? -4.390 1.706 7.343 1.00 97.06 90 ALA A CA 1
ATOM 726 C C . ALA A 1 90 ? -3.138 0.937 6.907 1.00 97.06 90 ALA A C 1
ATOM 728 O O . ALA A 1 90 ? -2.036 1.490 6.874 1.00 97.06 90 ALA A O 1
ATOM 729 N N . TYR A 1 91 ? -3.330 -0.322 6.528 1.00 97.00 91 TYR A N 1
ATOM 730 C CA . TYR A 1 91 ? -2.305 -1.223 6.015 1.00 97.00 91 TYR A CA 1
ATOM 731 C C . TYR A 1 91 ? -2.431 -1.297 4.497 1.00 97.00 91 TYR A C 1
ATOM 733 O O . TYR A 1 91 ? -3.327 -1.956 3.972 1.00 97.00 91 TYR A O 1
ATOM 741 N N . VAL A 1 92 ? -1.556 -0.602 3.775 1.00 97.56 92 VAL A N 1
ATOM 742 C CA . VAL A 1 92 ? -1.580 -0.541 2.309 1.00 97.56 92 VAL A CA 1
ATOM 743 C C . VAL A 1 92 ? -0.477 -1.433 1.759 1.00 97.56 92 VAL A C 1
ATOM 745 O O . VAL A 1 92 ? 0.703 -1.109 1.863 1.00 97.56 92 VAL A O 1
ATOM 748 N N . SER A 1 93 ? -0.856 -2.556 1.161 1.00 97.19 93 SER A N 1
ATOM 749 C CA . SER A 1 93 ? 0.066 -3.501 0.536 1.00 97.19 93 SER A CA 1
ATOM 750 C C . SER A 1 93 ? 0.176 -3.228 -0.957 1.00 97.19 93 SER A C 1
ATOM 752 O O . SER A 1 93 ? -0.790 -3.419 -1.695 1.00 97.19 93 SER A O 1
ATOM 754 N N . VAL A 1 94 ? 1.351 -2.794 -1.411 1.00 96.94 94 VAL A N 1
ATOM 755 C CA . VAL A 1 94 ? 1.619 -2.482 -2.824 1.00 96.94 94 VA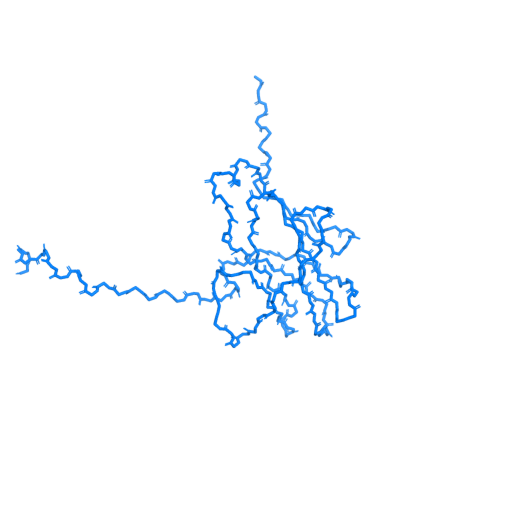L A CA 1
ATOM 756 C C . VAL A 1 94 ? 3.072 -2.802 -3.179 1.00 96.94 94 VAL A C 1
ATOM 758 O O . VAL A 1 94 ? 3.974 -2.649 -2.358 1.00 96.94 94 VAL A O 1
ATOM 761 N N . GLY A 1 95 ? 3.287 -3.320 -4.387 1.00 95.31 95 GLY A N 1
ATOM 762 C CA . GLY A 1 95 ? 4.613 -3.601 -4.946 1.00 95.31 95 GLY A CA 1
ATOM 763 C C . GLY A 1 95 ? 4.993 -2.572 -6.007 1.00 95.31 95 GLY A C 1
ATOM 764 O O . GLY A 1 95 ? 4.134 -1.836 -6.502 1.00 95.31 95 GLY A O 1
ATOM 765 N N . PHE A 1 96 ? 6.270 -2.523 -6.380 1.00 95.75 96 PHE A N 1
ATOM 766 C CA . PHE A 1 96 ? 6.702 -1.691 -7.501 1.00 95.75 96 PHE A CA 1
ATOM 767 C C . PHE A 1 96 ? 6.214 -2.285 -8.828 1.00 95.75 96 PHE A C 1
ATOM 769 O O . PHE A 1 96 ? 6.105 -3.501 -8.995 1.00 95.75 96 PHE A O 1
ATOM 776 N N . SER A 1 97 ? 5.889 -1.412 -9.780 1.00 94.75 97 SER A N 1
ATOM 777 C CA . SER A 1 97 ? 5.564 -1.823 -11.147 1.00 94.75 97 SER A CA 1
ATOM 778 C C . SER A 1 97 ? 6.833 -2.015 -11.963 1.00 94.75 97 SER A C 1
ATOM 780 O O . SER A 1 97 ? 7.727 -1.190 -11.845 1.00 94.75 97 SER A O 1
ATOM 782 N N . GLU A 1 98 ? 6.849 -2.941 -12.921 1.00 91.06 98 GLU A N 1
ATOM 783 C CA . GLU A 1 98 ? 8.004 -3.195 -13.808 1.00 91.06 98 GLU A CA 1
ATOM 784 C C . GLU A 1 98 ? 8.528 -1.973 -1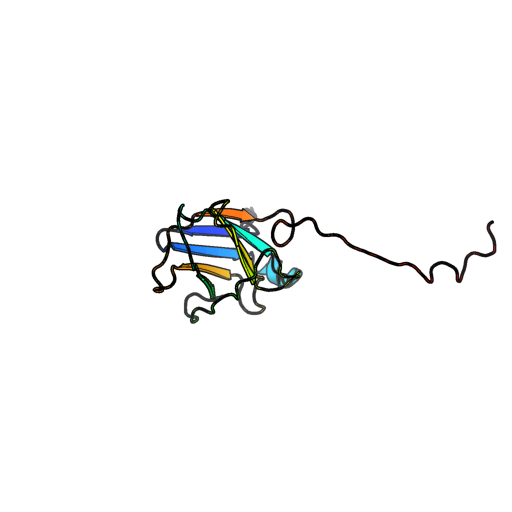4.600 1.00 91.06 98 GLU A C 1
ATOM 786 O O . GLU A 1 98 ? 9.626 -2.005 -15.146 1.00 91.06 98 GLU A O 1
ATOM 791 N N . PHE A 1 99 ? 7.744 -0.896 -14.688 1.00 90.44 99 PHE A N 1
ATOM 792 C CA . PHE A 1 99 ? 8.030 0.294 -15.493 1.00 90.44 99 PHE A CA 1
ATOM 793 C C . PHE A 1 99 ? 8.233 1.578 -14.669 1.00 90.44 99 PHE A C 1
ATOM 795 O O . PHE A 1 99 ? 8.272 2.669 -15.247 1.00 90.44 99 PHE A O 1
ATOM 802 N N . SER A 1 100 ? 8.315 1.492 -13.337 1.00 95.31 100 SER A N 1
ATOM 803 C CA . SER A 1 100 ? 8.527 2.667 -12.485 1.00 95.31 100 SER A CA 1
ATOM 804 C C . SER A 1 100 ? 9.209 2.342 -11.164 1.00 95.31 100 SER A C 1
ATOM 806 O O . SER A 1 100 ? 8.796 1.434 -10.451 1.00 95.31 100 SER A O 1
ATOM 808 N N . ASP A 1 101 ? 10.157 3.191 -10.781 1.00 95.94 101 ASP A N 1
ATOM 809 C CA . ASP A 1 101 ? 10.859 3.142 -9.495 1.00 95.94 101 ASP A CA 1
ATOM 810 C C . ASP A 1 101 ? 10.105 3.899 -8.388 1.00 95.94 101 ASP A C 1
ATOM 812 O O . ASP A 1 101 ? 10.689 4.323 -7.390 1.00 95.94 101 ASP A O 1
ATOM 816 N N . SER A 1 102 ? 8.814 4.174 -8.589 1.00 95.88 102 SER A N 1
ATOM 817 C CA . SER A 1 102 ? 7.999 4.997 -7.697 1.00 95.88 102 SER A CA 1
ATOM 818 C C . SER A 1 102 ? 6.607 4.416 -7.489 1.00 95.88 102 SER A C 1
ATOM 820 O O . SER A 1 102 ? 5.962 3.941 -8.421 1.00 95.88 102 SER A O 1
ATOM 822 N N . ILE A 1 103 ? 6.116 4.548 -6.263 1.00 96.81 103 ILE A N 1
ATOM 823 C CA . ILE A 1 103 ? 4.745 4.270 -5.859 1.00 96.81 103 ILE A CA 1
ATOM 824 C C . ILE A 1 103 ? 4.204 5.544 -5.219 1.00 96.81 103 ILE A C 1
ATOM 826 O O . ILE A 1 103 ? 4.815 6.114 -4.319 1.00 96.81 103 ILE A O 1
ATOM 830 N N . TYR A 1 104 ? 3.045 5.987 -5.678 1.00 96.38 104 TYR A N 1
ATOM 831 C CA . TYR A 1 104 ? 2.292 7.076 -5.074 1.00 96.38 104 TYR A CA 1
ATOM 832 C C . TYR A 1 104 ? 1.075 6.468 -4.403 1.00 96.38 104 TYR A C 1
ATOM 834 O O . TYR A 1 104 ? 0.348 5.719 -5.053 1.00 96.38 104 TYR A O 1
ATOM 842 N N . ILE A 1 105 ? 0.836 6.819 -3.148 1.00 96.94 105 ILE A N 1
ATOM 843 C CA . ILE A 1 105 ? -0.309 6.370 -2.359 1.00 96.94 105 ILE A CA 1
ATOM 844 C C . ILE A 1 105 ? -1.063 7.604 -1.878 1.00 96.94 105 ILE A C 1
ATOM 846 O O . ILE A 1 105 ? -0.449 8.573 -1.428 1.00 96.94 105 ILE A O 1
ATOM 850 N N . LYS A 1 106 ? -2.392 7.566 -1.949 1.00 95.75 106 LYS A N 1
ATOM 851 C CA . LYS A 1 106 ? -3.263 8.528 -1.265 1.00 95.75 106 LYS A CA 1
ATOM 852 C C . LYS A 1 106 ? -4.431 7.812 -0.608 1.00 95.75 106 LYS A C 1
ATOM 854 O O . LYS A 1 106 ? -4.859 6.757 -1.082 1.00 95.75 106 LYS A O 1
ATOM 859 N N . LEU A 1 107 ? -4.949 8.416 0.453 1.00 96.81 107 LEU A N 1
ATOM 860 C CA . LEU A 1 107 ? -6.139 7.958 1.151 1.00 96.81 107 LEU A CA 1
ATOM 861 C C . LEU A 1 107 ? -7.219 9.036 1.038 1.00 96.81 107 LEU A C 1
ATOM 863 O O . LEU A 1 107 ? -6.921 10.229 1.153 1.00 96.81 107 LEU A O 1
ATOM 867 N N . THR A 1 108 ? -8.460 8.622 0.810 1.00 97.06 108 THR A N 1
ATOM 868 C CA . THR A 1 108 ? -9.613 9.521 0.711 1.00 97.06 108 THR A CA 1
ATOM 869 C C . THR A 1 108 ? -10.770 9.038 1.568 1.00 97.06 108 THR A C 1
ATOM 871 O O . THR A 1 108 ? -10.839 7.858 1.910 1.00 97.06 108 THR A O 1
ATOM 874 N N . ASP A 1 109 ? -11.695 9.941 1.876 1.00 94.94 109 ASP A N 1
ATOM 875 C CA . ASP A 1 109 ? -13.031 9.568 2.333 1.00 94.94 109 ASP A CA 1
ATOM 876 C C . ASP A 1 109 ? -13.884 9.021 1.170 1.00 94.94 109 ASP A C 1
ATOM 878 O O . ASP A 1 109 ? -13.445 8.960 0.012 1.00 94.94 109 ASP A O 1
ATOM 882 N N . ASN A 1 110 ? -15.119 8.626 1.484 1.00 92.88 110 ASN A N 1
ATOM 883 C CA . ASN A 1 110 ? -16.082 8.110 0.512 1.00 92.88 110 ASN A CA 1
ATOM 884 C C . ASN A 1 110 ? -16.558 9.164 -0.514 1.00 92.88 110 ASN A C 1
ATOM 886 O O . ASN A 1 110 ? -17.059 8.800 -1.578 1.00 92.88 110 ASN A O 1
ATOM 890 N N . ASP A 1 111 ? -16.379 10.456 -0.227 1.00 92.88 111 ASP A N 1
ATOM 891 C CA . ASP A 1 111 ? -16.691 11.559 -1.144 1.00 92.88 111 ASP A CA 1
ATOM 892 C C . ASP A 1 111 ? -15.500 11.903 -2.065 1.00 92.88 111 ASP A C 1
ATOM 894 O O . ASP A 1 111 ? -15.605 12.760 -2.948 1.00 92.88 111 ASP A O 1
ATOM 898 N N . GLY A 1 112 ? -14.365 11.215 -1.894 1.00 91.19 112 GLY A N 1
ATOM 899 C CA . GLY A 1 112 ? -13.145 11.405 -2.673 1.00 91.19 112 GLY A CA 1
ATOM 900 C C . GLY A 1 112 ? -12.260 12.554 -2.183 1.00 91.19 112 GLY A C 1
ATOM 901 O O . GLY A 1 112 ? -11.309 12.922 -2.883 1.00 91.19 112 GLY A O 1
ATOM 902 N N . ASN A 1 113 ? -12.526 13.120 -1.002 1.00 93.12 113 ASN A N 1
ATOM 903 C CA . ASN A 1 113 ? -11.653 14.123 -0.398 1.00 93.12 113 ASN A CA 1
ATOM 904 C C . ASN A 1 113 ? -10.430 13.441 0.212 1.00 93.12 113 ASN A C 1
ATOM 906 O O . ASN A 1 113 ? -10.550 12.456 0.937 1.00 93.12 113 ASN A O 1
ATOM 910 N N . ASN A 1 114 ? -9.239 13.984 -0.041 1.00 92.44 114 ASN A N 1
ATOM 911 C CA . ASN A 1 114 ? -8.020 13.468 0.575 1.00 92.44 114 ASN A CA 1
ATOM 912 C C . ASN A 1 114 ? -8.067 13.651 2.099 1.00 92.44 114 ASN A C 1
ATOM 914 O O . ASN A 1 114 ? -8.313 14.763 2.573 1.00 92.44 114 ASN A O 1
ATOM 918 N N . ILE A 1 115 ? -7.726 12.603 2.846 1.00 92.94 115 ILE A N 1
ATOM 919 C CA . ILE A 1 115 ? -7.601 12.669 4.307 1.00 92.94 115 ILE A CA 1
ATOM 920 C C . ILE A 1 115 ? -6.155 12.931 4.737 1.00 92.94 115 ILE A C 1
ATOM 922 O O . ILE A 1 115 ? -5.209 12.664 3.994 1.00 92.94 115 ILE A O 1
ATOM 926 N N . ASP A 1 116 ? -5.988 13.454 5.950 1.00 90.75 116 ASP A N 1
ATOM 927 C CA . ASP A 1 116 ? -4.675 13.676 6.557 1.00 90.75 116 ASP A CA 1
ATOM 928 C C . ASP A 1 116 ? -4.148 12.374 7.176 1.00 90.75 116 ASP A C 1
ATOM 930 O O . ASP A 1 116 ? -4.318 12.106 8.365 1.00 90.75 116 ASP A O 1
ATOM 934 N N . ALA A 1 117 ? -3.580 11.515 6.329 1.00 92.25 117 ALA A N 1
ATOM 935 C CA . ALA A 1 117 ? -2.951 10.270 6.745 1.00 92.25 117 ALA A CA 1
ATOM 936 C C . ALA A 1 117 ? -1.431 10.446 6.857 1.00 92.25 117 ALA A C 1
ATOM 938 O O . ALA A 1 117 ? -0.777 10.952 5.943 1.00 92.25 117 ALA A O 1
ATOM 939 N N . THR A 1 118 ? -0.852 9.982 7.964 1.00 93.06 118 THR A N 1
ATOM 940 C CA . THR A 1 118 ? 0.591 10.084 8.219 1.00 93.06 118 THR A CA 1
ATOM 941 C C . THR A 1 118 ? 1.255 8.726 8.054 1.00 93.06 118 THR A C 1
ATOM 943 O O . THR A 1 118 ? 0.893 7.770 8.732 1.00 93.06 118 THR A O 1
ATOM 946 N N . TYR A 1 119 ? 2.262 8.636 7.185 1.00 93.94 119 TYR A N 1
ATOM 947 C CA . TYR A 1 119 ? 3.086 7.432 7.074 1.00 93.94 119 TYR A CA 1
ATOM 948 C C . TYR A 1 119 ? 3.785 7.120 8.408 1.00 93.94 119 TYR A C 1
ATOM 950 O O . TYR A 1 119 ? 4.490 7.972 8.952 1.00 93.94 119 TYR A O 1
ATOM 958 N N . SER A 1 120 ? 3.601 5.897 8.902 1.00 93.69 120 SER A N 1
ATOM 959 C CA . SER A 1 120 ? 4.148 5.411 10.173 1.00 93.69 120 SER A CA 1
ATOM 960 C C . SER A 1 120 ? 5.379 4.531 9.961 1.00 93.69 120 SER A C 1
ATOM 962 O O . SER A 1 120 ? 6.406 4.706 10.618 1.00 93.69 120 SER A O 1
ATOM 964 N N . GLY A 1 121 ? 5.307 3.605 9.004 1.00 93.12 121 GLY A N 1
ATOM 965 C CA . GLY A 1 121 ? 6.343 2.599 8.816 1.00 93.12 121 GLY A CA 1
ATOM 966 C C . GLY A 1 121 ? 5.982 1.541 7.780 1.00 93.12 121 GLY A C 1
ATOM 967 O O . GLY A 1 121 ? 4.970 1.635 7.090 1.00 93.12 121 GLY A O 1
ATOM 968 N N . MET A 1 122 ? 6.838 0.529 7.672 1.00 92.31 122 MET A N 1
ATOM 969 C CA . MET A 1 122 ? 6.548 -0.710 6.950 1.00 92.31 122 MET A CA 1
ATOM 970 C C . MET A 1 122 ? 6.304 -1.805 7.978 1.00 92.31 122 MET A C 1
ATOM 972 O O . MET A 1 122 ? 7.087 -1.930 8.925 1.00 92.31 122 MET A O 1
ATOM 976 N N . SER A 1 123 ? 5.260 -2.602 7.778 1.00 91.62 123 SER A N 1
ATOM 977 C CA . SER A 1 123 ? 4.964 -3.728 8.660 1.00 91.62 123 SER A CA 1
ATOM 978 C C . SER A 1 123 ? 6.087 -4.763 8.609 1.00 91.62 123 SER A C 1
ATOM 980 O O . SER A 1 123 ? 6.675 -5.023 7.556 1.00 91.62 123 SER A O 1
ATOM 982 N N . GLN A 1 124 ? 6.370 -5.395 9.750 1.00 86.69 124 GLN A N 1
ATOM 983 C CA . GLN A 1 124 ? 7.356 -6.478 9.822 1.00 86.69 124 GLN A CA 1
ATOM 984 C C . GLN A 1 124 ? 6.898 -7.718 9.039 1.00 86.69 124 GLN A C 1
ATOM 986 O O . GLN A 1 124 ? 7.714 -8.416 8.434 1.00 86.69 124 GLN A O 1
ATOM 991 N N . TYR A 1 125 ? 5.591 -7.979 9.054 1.00 84.75 125 TYR A N 1
ATOM 992 C CA . TYR A 1 125 ? 4.944 -9.066 8.331 1.00 84.75 125 TYR A CA 1
ATOM 993 C C . TYR A 1 125 ? 3.929 -8.500 7.345 1.00 84.75 125 TYR A C 1
ATOM 995 O O . TYR A 1 125 ? 3.411 -7.400 7.542 1.00 84.75 125 TYR A O 1
ATOM 1003 N N . TYR A 1 126 ? 3.629 -9.259 6.291 1.00 80.06 126 TYR A N 1
ATOM 1004 C CA . TYR A 1 126 ? 2.594 -8.872 5.337 1.00 80.06 126 TYR A CA 1
ATOM 1005 C C . TYR A 1 126 ? 1.260 -8.657 6.067 1.00 80.06 126 TYR A C 1
ATOM 1007 O O . TYR A 1 126 ? 0.836 -9.504 6.855 1.00 80.06 126 TYR A O 1
ATOM 1015 N N . ASP A 1 127 ? 0.628 -7.509 5.815 1.00 81.81 127 ASP A N 1
ATOM 1016 C CA . ASP A 1 127 ? -0.615 -7.063 6.458 1.00 81.81 127 ASP A CA 1
ATOM 1017 C C . ASP A 1 127 ? -0.536 -6.987 8.002 1.00 81.81 127 ASP A C 1
ATOM 1019 O O . ASP A 1 127 ? -1.554 -7.007 8.694 1.00 81.81 127 ASP A O 1
ATOM 1023 N N . ASN A 1 128 ? 0.685 -6.929 8.552 1.00 83.56 128 ASN A N 1
ATOM 1024 C CA . ASN A 1 128 ? 0.981 -7.006 9.985 1.00 83.56 128 ASN A CA 1
ATOM 1025 C C . ASN A 1 128 ? 0.305 -8.198 10.698 1.00 83.56 128 ASN A C 1
ATOM 1027 O O . ASN A 1 128 ? -0.047 -8.119 11.874 1.00 83.56 128 ASN A O 1
ATOM 1031 N N . ARG A 1 129 ? 0.107 -9.313 9.981 1.00 79.25 129 ARG A N 1
ATOM 1032 C CA . ARG A 1 129 ? -0.420 -10.567 10.533 1.00 79.25 129 ARG A CA 1
ATOM 1033 C C . ARG A 1 129 ? 0.686 -11.610 10.636 1.00 79.25 129 ARG A C 1
ATOM 1035 O O . ARG A 1 129 ? 1.517 -11.737 9.738 1.00 79.25 129 ARG A O 1
ATOM 1042 N N . ASP A 1 130 ? 0.660 -12.397 11.710 1.00 68.81 130 ASP A N 1
ATOM 1043 C CA . ASP A 1 130 ? 1.547 -13.550 11.858 1.00 68.81 130 ASP A CA 1
ATOM 1044 C C . ASP A 1 130 ? 1.289 -14.549 10.720 1.00 68.81 130 ASP A C 1
ATOM 1046 O O . ASP A 1 130 ? 0.209 -15.134 10.598 1.00 68.81 130 ASP A O 1
ATOM 1050 N N . ALA A 1 131 ? 2.288 -14.751 9.863 1.00 63.84 131 ALA A N 1
ATOM 1051 C CA . ALA A 1 131 ? 2.201 -15.713 8.775 1.00 63.84 131 ALA A CA 1
ATOM 1052 C C . ALA A 1 131 ? 2.510 -17.127 9.291 1.00 63.84 131 ALA A C 1
ATOM 1054 O O . ALA A 1 131 ? 3.613 -17.403 9.764 1.00 63.84 131 ALA A O 1
ATOM 1055 N N . ALA A 1 132 ? 1.563 -18.055 9.144 1.00 59.41 132 ALA A N 1
ATOM 1056 C CA . ALA A 1 132 ? 1.814 -19.478 9.348 1.00 59.41 132 ALA A CA 1
ATOM 1057 C C . ALA A 1 132 ? 2.189 -20.137 8.012 1.00 59.41 132 ALA A C 1
ATOM 1059 O O . ALA A 1 132 ? 1.410 -20.123 7.060 1.00 59.41 132 ALA A O 1
ATOM 1060 N N . VAL A 1 133 ? 3.375 -20.746 7.940 1.00 60.84 133 VAL A N 1
ATOM 1061 C CA . VAL A 1 133 ? 3.789 -21.582 6.802 1.00 60.84 133 VAL A CA 1
ATOM 1062 C C . VAL A 1 133 ? 3.616 -23.043 7.197 1.00 60.84 133 VAL A C 1
ATOM 1064 O O . VAL A 1 133 ? 4.208 -23.502 8.170 1.00 60.84 133 VAL A O 1
ATOM 1067 N N . THR A 1 134 ? 2.819 -23.796 6.440 1.00 60.06 134 THR A N 1
ATOM 1068 C CA . THR A 1 134 ? 2.784 -25.260 6.544 1.00 60.06 134 THR A CA 1
ATOM 1069 C C . THR A 1 134 ? 3.562 -25.847 5.376 1.00 60.06 134 THR A C 1
ATOM 1071 O O . THR A 1 134 ? 3.118 -25.787 4.233 1.00 60.06 134 THR A O 1
ATOM 1074 N N . ALA A 1 135 ? 4.729 -26.418 5.665 1.00 66.25 135 ALA A N 1
ATOM 1075 C CA . ALA A 1 135 ? 5.465 -27.257 4.730 1.00 66.25 135 ALA A CA 1
ATOM 1076 C C . ALA A 1 135 ? 5.224 -28.725 5.102 1.00 66.25 135 ALA A C 1
ATOM 1078 O O . ALA A 1 135 ? 5.376 -29.101 6.264 1.00 66.25 135 ALA A O 1
ATOM 1079 N N . THR A 1 136 ? 4.854 -29.554 4.127 1.00 70.12 136 THR A N 1
ATOM 1080 C CA . THR A 1 136 ? 4.804 -31.010 4.291 1.00 70.12 136 THR A CA 1
ATOM 1081 C C . THR A 1 136 ? 5.907 -31.622 3.437 1.00 70.12 136 THR A C 1
ATOM 1083 O O . THR A 1 136 ? 6.042 -31.310 2.257 1.00 70.12 136 THR A O 1
ATOM 1086 N N . ALA A 1 137 ? 6.748 -32.445 4.056 1.00 66.44 137 ALA A N 1
ATOM 1087 C CA . ALA A 1 137 ? 7.793 -33.207 3.384 1.00 66.44 137 ALA A CA 1
ATOM 1088 C C . ALA A 1 137 ? 7.391 -34.685 3.399 1.00 66.44 137 ALA A C 1
ATOM 1090 O O . ALA A 1 137 ? 7.998 -35.493 4.097 1.00 66.44 137 ALA A O 1
ATOM 1091 N N . ASP A 1 138 ? 6.311 -35.009 2.687 1.00 68.50 138 ASP A N 1
ATOM 1092 C CA . ASP A 1 138 ? 5.725 -36.359 2.680 1.00 68.50 138 ASP A CA 1
ATOM 1093 C C . ASP A 1 138 ? 6.648 -37.382 1.977 1.00 68.50 138 ASP A C 1
ATOM 1095 O O . ASP A 1 138 ? 6.727 -38.542 2.365 1.00 68.50 138 ASP A O 1
ATOM 1099 N N . ASP A 1 139 ? 7.486 -36.920 1.039 1.00 63.25 139 ASP A N 1
ATOM 1100 C CA . ASP A 1 139 ? 8.387 -37.775 0.248 1.00 63.25 139 ASP A CA 1
ATOM 1101 C C . ASP A 1 139 ? 9.863 -37.769 0.705 1.00 63.25 139 ASP A C 1
ATOM 1103 O O . ASP A 1 139 ? 10.755 -38.205 -0.027 1.00 63.25 139 ASP A O 1
ATOM 1107 N N . TRP A 1 140 ? 10.177 -37.319 1.929 1.00 57.19 140 TRP A N 1
ATOM 1108 C CA . TRP A 1 140 ? 11.563 -37.383 2.441 1.00 57.19 140 TRP A CA 1
ATOM 1109 C C . TRP A 1 140 ? 12.056 -38.843 2.621 1.00 57.19 140 TRP A C 1
ATOM 1111 O O . TRP A 1 140 ? 13.257 -39.111 2.662 1.00 57.19 140 TRP A O 1
ATOM 1121 N N . ALA A 1 141 ? 11.155 -39.831 2.666 1.00 59.44 141 ALA A N 1
ATOM 1122 C CA . ALA A 1 141 ? 11.465 -41.229 2.988 1.00 59.44 141 ALA A CA 1
ATOM 1123 C C . ALA A 1 141 ? 11.818 -42.139 1.785 1.00 59.44 141 ALA A C 1
ATOM 1125 O O . ALA A 1 141 ? 11.592 -43.346 1.843 1.00 59.44 141 ALA A O 1
ATOM 1126 N N . GLY A 1 142 ? 12.387 -41.609 0.696 1.00 56.88 142 GLY A N 1
ATOM 1127 C CA . GLY A 1 142 ? 12.771 -42.429 -0.466 1.00 56.88 142 GLY A CA 1
ATOM 1128 C C . GLY A 1 142 ? 14.211 -42.976 -0.481 1.00 56.88 142 GLY A C 1
ATOM 1129 O O . GLY A 1 142 ? 14.467 -43.954 -1.177 1.00 56.88 142 GLY A O 1
ATOM 1130 N N . TRP A 1 143 ? 15.170 -42.352 0.224 1.00 56.66 143 TRP A N 1
ATOM 1131 C CA . TRP A 1 143 ? 16.610 -42.530 -0.084 1.00 56.66 143 TRP A CA 1
ATOM 1132 C C . TRP A 1 143 ? 17.569 -42.637 1.119 1.00 56.66 143 TRP A C 1
ATOM 1134 O O . TRP A 1 143 ? 18.770 -42.424 0.971 1.00 56.66 143 TRP A O 1
ATOM 1144 N N . VAL A 1 144 ? 17.094 -43.000 2.314 1.00 60.84 144 VAL A N 1
ATOM 1145 C CA . VAL A 1 144 ? 17.973 -43.268 3.474 1.00 60.84 144 VAL A CA 1
ATOM 1146 C C . VAL A 1 144 ? 17.517 -44.504 4.248 1.00 60.84 144 VAL A C 1
ATOM 1148 O O . VAL A 1 144 ? 17.033 -44.409 5.367 1.00 60.84 144 VAL A O 1
ATOM 1151 N N . ASN A 1 145 ? 17.689 -45.683 3.644 1.00 57.50 145 ASN A N 1
ATOM 1152 C CA . ASN A 1 145 ? 17.504 -46.969 4.333 1.00 57.50 145 ASN A CA 1
ATOM 1153 C C . ASN A 1 145 ? 18.821 -47.581 4.859 1.00 57.50 145 ASN A C 1
ATOM 1155 O O . ASN A 1 145 ? 18.826 -48.708 5.326 1.00 57.50 145 ASN A O 1
ATOM 1159 N N . ASP A 1 146 ? 19.945 -46.857 4.796 1.00 56.78 146 ASP A N 1
ATOM 1160 C CA . ASP A 1 146 ? 21.259 -47.423 5.159 1.00 56.78 146 ASP A CA 1
ATOM 1161 C C . ASP A 1 146 ? 21.830 -46.911 6.494 1.00 56.78 146 ASP A C 1
ATOM 1163 O O . ASP A 1 146 ? 22.987 -47.197 6.808 1.00 56.78 146 ASP A O 1
ATOM 1167 N N . LYS A 1 147 ? 21.076 -46.137 7.295 1.00 55.44 147 LYS A N 1
ATOM 1168 C CA . LYS A 1 147 ? 21.597 -45.564 8.559 1.00 55.44 147 LYS A CA 1
ATOM 1169 C C . LYS A 1 147 ? 20.646 -45.529 9.768 1.00 55.44 147 LYS A C 1
ATOM 1171 O O . LYS A 1 147 ? 20.911 -44.759 10.690 1.00 55.44 147 LYS A O 1
ATOM 1176 N N . PHE A 1 148 ? 19.621 -46.376 9.818 1.00 51.34 148 PHE A N 1
ATOM 1177 C CA . PHE A 1 148 ? 18.899 -46.655 11.068 1.00 51.34 148 PHE A CA 1
ATOM 1178 C C . PHE A 1 148 ? 18.963 -48.139 11.409 1.00 51.34 148 PHE A C 1
ATOM 1180 O O . PHE A 1 148 ? 18.713 -48.954 10.496 1.00 51.34 148 PHE A O 1
#